Protein AF-A0A2G6WGB7-F1 (afdb_monomer)

pLDDT: mean 73.4, std 14.36, range [44.97, 89.81]

Secondary structure (DSSP, 8-state):
--HHHHHHTT----S-HHHHHHHHHHHHHHHHHHHHHHHHHHHHHHHS--SS----SS-HHHHHHHHHHHHHHHHHHHHHTT-S-TT-HHHHHHHHHHHHHHHHHHHHHHHHHHTTS---

Radius of gyration: 17.36 Å; Cα contacts (8 Å, |Δi|>4): 99; chains: 1; bounding box: 59×28×44 Å

Structure (mmCIF, N/CA/C/O backbone):
data_AF-A0A2G6WGB7-F1
#
_entry.id   AF-A0A2G6WGB7-F1
#
loop_
_atom_site.group_PDB
_atom_site.id
_atom_site.type_symbol
_atom_site.label_atom_id
_atom_site.label_alt_id
_atom_site.label_comp_id
_atom_site.label_asym_id
_atom_site.label_entity_id
_atom_site.label_seq_id
_atom_site.pdbx_PDB_ins_code
_atom_site.Cartn_x
_atom_site.Cartn_y
_atom_site.Cartn_z
_atom_site.occupancy
_atom_site.B_iso_or_equiv
_atom_site.auth_seq_id
_atom_site.auth_comp_id
_atom_site.auth_asym_id
_atom_site.auth_atom_id
_atom_site.pdbx_PDB_model_num
ATOM 1 N N . MET A 1 1 ? 20.716 -2.845 -1.650 1.00 46.97 1 MET A N 1
ATOM 2 C CA . MET A 1 1 ? 19.297 -3.196 -1.405 1.00 46.97 1 MET A CA 1
ATOM 3 C C . MET A 1 1 ? 18.491 -3.460 -2.690 1.00 46.97 1 MET A C 1
ATOM 5 O O . MET A 1 1 ? 17.380 -3.949 -2.598 1.00 46.97 1 MET A O 1
ATOM 9 N N . TYR A 1 2 ? 19.032 -3.197 -3.888 1.00 45.22 2 TYR A N 1
ATOM 10 C CA . TYR A 1 2 ? 18.368 -3.487 -5.177 1.00 45.22 2 TYR A CA 1
ATOM 11 C C . TYR A 1 2 ? 18.555 -4.950 -5.614 1.00 45.22 2 TYR A C 1
ATOM 13 O O . TYR A 1 2 ? 17.644 -5.555 -6.161 1.00 45.22 2 TYR A O 1
ATOM 21 N N . LYS A 1 3 ? 19.723 -5.529 -5.298 1.00 49.22 3 LYS A N 1
ATOM 22 C CA . LYS A 1 3 ? 20.136 -6.888 -5.690 1.00 49.22 3 LYS A CA 1
ATOM 23 C C . LYS A 1 3 ? 19.177 -7.988 -5.200 1.00 49.22 3 LYS A C 1
ATOM 25 O O . LYS A 1 3 ? 18.842 -8.879 -5.958 1.00 49.22 3 LYS A O 1
ATOM 30 N N . PHE A 1 4 ? 18.644 -7.837 -3.985 1.00 56.69 4 PHE A N 1
ATOM 31 C CA . PHE A 1 4 ? 17.699 -8.784 -3.380 1.00 56.69 4 PHE A CA 1
ATOM 32 C C . PHE A 1 4 ? 16.356 -8.875 -4.128 1.00 56.69 4 PHE A C 1
ATOM 34 O O . PHE A 1 4 ? 15.764 -9.943 -4.208 1.00 56.69 4 PHE A O 1
ATOM 41 N N . PHE A 1 5 ? 15.886 -7.766 -4.709 1.00 50.38 5 PHE A N 1
ATOM 42 C CA . PHE A 1 5 ? 14.655 -7.760 -5.507 1.00 50.38 5 PHE A CA 1
ATOM 43 C C . PHE A 1 5 ? 14.871 -8.339 -6.911 1.00 50.38 5 PHE A C 1
ATOM 45 O O . PHE A 1 5 ? 13.974 -8.997 -7.426 1.00 50.38 5 PHE A O 1
ATOM 52 N N . TYR A 1 6 ? 16.052 -8.132 -7.508 1.00 54.25 6 TYR A N 1
ATOM 53 C CA . TYR A 1 6 ? 16.410 -8.762 -8.785 1.00 54.25 6 TYR A CA 1
ATOM 54 C C . TYR A 1 6 ? 16.532 -10.288 -8.657 1.00 54.25 6 TYR A C 1
ATOM 56 O O . TYR A 1 6 ? 16.049 -10.998 -9.536 1.00 54.25 6 TYR A O 1
ATOM 64 N N . ASP A 1 7 ? 17.094 -10.782 -7.547 1.00 52.06 7 ASP A N 1
ATOM 65 C CA . ASP A 1 7 ? 17.248 -12.223 -7.294 1.00 52.06 7 ASP A CA 1
ATOM 66 C C . ASP A 1 7 ? 15.908 -12.937 -7.041 1.00 52.06 7 ASP A C 1
ATOM 68 O O . ASP A 1 7 ? 15.717 -14.057 -7.504 1.00 52.06 7 ASP A O 1
ATOM 72 N N . ILE A 1 8 ? 14.947 -12.301 -6.355 1.00 56.16 8 ILE A N 1
ATOM 73 C CA . ILE A 1 8 ? 13.614 -12.893 -6.113 1.00 56.16 8 ILE A CA 1
ATOM 74 C C . ILE A 1 8 ? 12.781 -12.992 -7.399 1.00 56.16 8 ILE A C 1
ATOM 76 O O . ILE A 1 8 ? 11.960 -13.897 -7.532 1.00 56.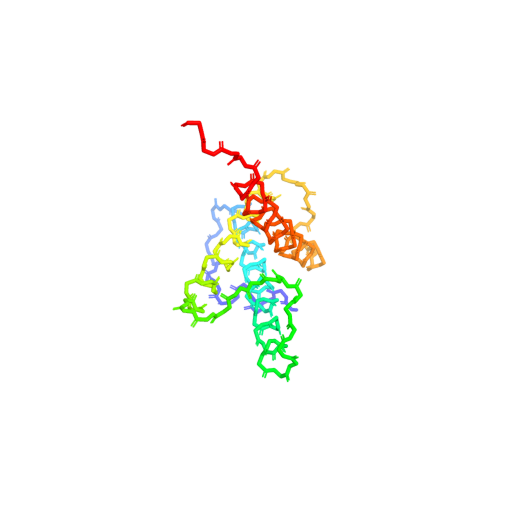16 8 ILE A O 1
ATOM 80 N N . LEU A 1 9 ? 12.969 -12.065 -8.341 1.00 51.47 9 LEU A N 1
ATOM 81 C CA . LEU A 1 9 ? 12.136 -11.955 -9.542 1.00 51.47 9 LEU A CA 1
ATOM 82 C C . LEU A 1 9 ? 12.674 -12.718 -10.758 1.00 51.47 9 LEU A C 1
ATOM 84 O O . LEU A 1 9 ? 12.035 -12.666 -11.805 1.00 51.47 9 LEU A O 1
ATOM 88 N N . GLY A 1 10 ? 13.817 -13.411 -10.656 1.00 46.38 10 GLY A N 1
ATOM 89 C CA . GLY A 1 10 ? 14.330 -14.255 -11.744 1.00 46.38 10 GLY A CA 1
ATOM 90 C C . GLY A 1 10 ? 14.447 -13.527 -13.091 1.00 46.38 10 GLY A C 1
ATOM 91 O O . GLY A 1 10 ? 14.242 -14.125 -14.142 1.00 46.38 10 GLY A O 1
ATOM 92 N N . CYS A 1 11 ? 14.721 -12.218 -13.078 1.00 50.66 11 CYS A N 1
ATOM 93 C CA . CYS A 1 11 ? 14.857 -11.413 -14.291 1.00 50.66 11 CYS A CA 1
ATOM 94 C C . CYS A 1 11 ? 16.260 -11.608 -14.882 1.00 50.66 11 CYS A C 1
ATOM 96 O O . CYS A 1 11 ? 17.113 -10.729 -14.770 1.00 50.66 11 CYS A O 1
ATOM 98 N N . THR A 1 12 ? 16.518 -12.788 -15.451 1.00 48.94 12 THR A N 1
ATOM 99 C CA . THR A 1 12 ? 17.780 -13.111 -16.143 1.00 48.94 12 THR A CA 1
ATOM 100 C C . THR A 1 12 ? 17.661 -13.013 -17.669 1.00 48.94 12 THR A C 1
ATOM 102 O O . THR A 1 12 ? 18.690 -12.985 -18.330 1.00 48.94 12 THR A O 1
ATOM 105 N N . ASP A 1 13 ? 16.454 -12.843 -18.228 1.00 44.97 13 ASP A N 1
ATOM 106 C CA . ASP A 1 13 ? 16.263 -12.608 -19.666 1.00 44.97 13 ASP A CA 1
ATOM 107 C C . ASP A 1 13 ? 15.640 -11.238 -19.955 1.00 44.97 13 ASP A C 1
ATOM 109 O O . ASP A 1 13 ? 14.446 -10.974 -19.801 1.00 44.97 13 ASP A O 1
ATOM 113 N N . CYS A 1 14 ? 16.529 -10.340 -20.363 1.00 52.59 14 CYS A N 1
ATOM 114 C CA . CYS A 1 14 ? 16.280 -8.965 -20.743 1.00 52.59 14 CYS A CA 1
ATOM 115 C C . CYS A 1 14 ? 15.738 -8.902 -22.179 1.00 52.59 14 CYS A C 1
ATOM 117 O O . CYS A 1 14 ? 16.521 -8.768 -23.112 1.00 52.59 14 CYS A O 1
ATOM 119 N N . ASN A 1 15 ? 14.418 -8.939 -22.363 1.00 47.25 15 ASN A N 1
ATOM 120 C CA . ASN A 1 15 ? 13.797 -8.473 -23.615 1.00 47.25 15 ASN A CA 1
ATOM 121 C C . ASN A 1 15 ? 12.882 -7.252 -23.431 1.00 47.25 15 ASN A C 1
ATOM 123 O O . ASN A 1 15 ? 12.382 -6.728 -24.416 1.00 47.25 15 ASN A O 1
ATOM 127 N N . ASP A 1 16 ? 12.720 -6.746 -22.200 1.00 53.50 16 ASP A N 1
ATOM 128 C CA . ASP A 1 16 ? 11.960 -5.517 -21.941 1.00 53.50 16 ASP A CA 1
ATOM 129 C C . ASP A 1 16 ? 12.405 -4.842 -20.626 1.00 53.50 16 ASP A C 1
ATOM 131 O O . ASP A 1 16 ? 11.753 -4.909 -19.581 1.00 53.50 16 ASP A O 1
ATOM 135 N N . PHE A 1 17 ? 13.578 -4.201 -20.649 1.00 56.81 17 PHE A N 1
ATOM 136 C CA . PHE A 1 17 ? 14.150 -3.519 -19.476 1.00 56.81 17 PHE A CA 1
ATOM 137 C C . PHE A 1 17 ? 13.191 -2.472 -18.876 1.00 56.81 17 PHE A C 1
ATOM 139 O O . PHE A 1 17 ? 13.120 -2.327 -17.656 1.00 56.81 17 PHE A O 1
ATOM 146 N N . ASN A 1 18 ? 12.397 -1.799 -19.716 1.00 58.97 18 ASN A N 1
ATOM 147 C CA . ASN A 1 18 ? 11.409 -0.815 -19.272 1.00 58.97 18 ASN A CA 1
ATOM 148 C C . ASN A 1 18 ? 10.255 -1.474 -18.500 1.00 58.97 18 ASN A C 1
ATOM 150 O O . ASN A 1 18 ? 9.940 -1.050 -17.388 1.00 58.97 18 ASN A O 1
ATOM 154 N N . SER A 1 19 ? 9.689 -2.569 -19.014 1.00 63.41 19 SER A N 1
ATOM 155 C CA . SER A 1 19 ? 8.569 -3.280 -18.380 1.00 63.41 19 SER A CA 1
ATOM 156 C C . SER A 1 19 ? 8.925 -3.817 -16.987 1.00 63.41 19 SER A C 1
ATOM 158 O O . SER A 1 19 ? 8.128 -3.701 -16.052 1.00 63.41 19 SER A O 1
ATOM 160 N N . CYS A 1 20 ? 10.151 -4.317 -16.794 1.00 71.75 20 CYS A N 1
ATOM 161 C CA . CYS A 1 20 ? 10.616 -4.801 -15.490 1.00 71.75 20 CYS A CA 1
ATOM 162 C C . CYS A 1 20 ? 10.687 -3.689 -14.431 1.00 71.75 20 CYS A C 1
ATOM 164 O O . CYS A 1 20 ? 10.324 -3.915 -13.275 1.00 71.75 20 CYS A O 1
ATOM 166 N N . VAL A 1 21 ? 11.106 -2.475 -14.800 1.00 79.00 21 VAL A N 1
ATOM 167 C CA . VAL A 1 21 ? 11.218 -1.349 -13.855 1.00 79.00 21 VAL A CA 1
ATOM 168 C C . VAL A 1 21 ? 9.843 -0.921 -13.332 1.00 79.00 21 VAL A C 1
ATOM 170 O O . VAL A 1 21 ? 9.691 -0.688 -12.128 1.00 79.00 21 VAL A O 1
ATOM 173 N N . HIS A 1 22 ? 8.832 -0.882 -14.203 1.00 80.81 22 HIS A N 1
ATOM 174 C CA . HIS A 1 22 ? 7.449 -0.562 -13.837 1.00 80.81 22 HIS A CA 1
ATOM 175 C C . HIS A 1 22 ? 6.848 -1.606 -12.888 1.00 80.81 22 HIS A C 1
ATOM 177 O O . HIS A 1 22 ? 6.251 -1.256 -11.866 1.00 80.81 22 HIS A O 1
ATOM 183 N N . ILE A 1 23 ? 7.071 -2.892 -13.171 1.00 81.25 23 ILE A N 1
ATOM 184 C CA . ILE A 1 23 ? 6.595 -4.001 -12.333 1.00 81.25 23 ILE A CA 1
ATOM 185 C C . ILE A 1 23 ? 7.271 -3.973 -10.956 1.00 81.25 23 ILE A C 1
ATOM 187 O O . ILE A 1 23 ? 6.590 -4.061 -9.934 1.00 81.25 23 ILE A O 1
ATOM 191 N N . ILE A 1 24 ? 8.593 -3.777 -10.899 1.00 83.44 24 ILE A N 1
ATOM 192 C CA . ILE A 1 24 ? 9.335 -3.669 -9.631 1.00 83.44 24 ILE A CA 1
ATOM 193 C C . ILE A 1 24 ? 8.814 -2.492 -8.797 1.00 83.44 24 ILE A C 1
ATOM 195 O O . ILE A 1 24 ? 8.683 -2.604 -7.576 1.00 83.44 24 ILE A O 1
ATOM 199 N N . PHE A 1 25 ? 8.508 -1.359 -9.431 1.00 84.62 25 PHE A N 1
ATOM 200 C CA . PHE A 1 25 ? 7.925 -0.213 -8.740 1.00 84.62 25 PHE A CA 1
ATOM 201 C C . PHE A 1 25 ? 6.519 -0.516 -8.203 1.00 84.62 25 PHE A C 1
ATOM 203 O O . PHE A 1 25 ? 6.248 -0.246 -7.033 1.00 84.62 25 PHE A O 1
ATOM 210 N N . ALA A 1 26 ? 5.658 -1.149 -9.002 1.00 85.69 26 ALA A N 1
ATOM 211 C CA . ALA A 1 26 ? 4.322 -1.563 -8.577 1.00 85.69 26 ALA A CA 1
ATOM 212 C C . ALA A 1 26 ? 4.367 -2.529 -7.380 1.00 85.69 26 ALA A C 1
ATOM 214 O O . ALA A 1 26 ? 3.613 -2.360 -6.421 1.00 85.69 26 ALA A O 1
ATOM 215 N N . PHE A 1 27 ? 5.309 -3.478 -7.368 1.00 86.00 27 PHE A N 1
ATOM 216 C CA . PHE A 1 27 ? 5.532 -4.370 -6.225 1.00 86.00 27 PHE A CA 1
ATOM 217 C C . PHE A 1 27 ? 5.987 -3.628 -4.965 1.00 86.00 27 PHE A C 1
ATOM 219 O O . PHE A 1 27 ? 5.525 -3.944 -3.867 1.00 86.00 27 PHE A O 1
ATOM 226 N N . LYS A 1 28 ? 6.849 -2.612 -5.094 1.00 86.12 28 LYS A N 1
ATOM 227 C CA . LYS A 1 28 ? 7.212 -1.754 -3.954 1.00 86.12 28 LYS A CA 1
ATOM 228 C C . LYS A 1 28 ? 5.981 -1.035 -3.403 1.00 86.12 28 LYS A C 1
ATOM 230 O O . LYS A 1 28 ? 5.766 -1.061 -2.194 1.00 86.12 28 LYS A O 1
ATOM 235 N N . CYS A 1 29 ? 5.156 -0.441 -4.267 1.00 87.25 29 CYS A N 1
ATOM 236 C CA . CYS A 1 29 ? 3.908 0.217 -3.867 1.00 87.25 29 CYS A CA 1
ATOM 237 C C . CYS A 1 29 ? 2.940 -0.754 -3.181 1.00 87.25 29 CYS A C 1
ATOM 239 O O . CYS A 1 29 ? 2.362 -0.410 -2.155 1.00 87.25 29 CYS A O 1
ATOM 241 N N . MET A 1 30 ? 2.811 -1.978 -3.695 1.00 88.75 30 MET A N 1
ATOM 242 C CA . MET A 1 30 ? 2.005 -3.040 -3.092 1.00 88.75 30 MET A CA 1
ATOM 243 C C . MET A 1 30 ? 2.483 -3.381 -1.677 1.00 88.75 30 MET A C 1
ATOM 245 O O . MET A 1 30 ? 1.676 -3.437 -0.753 1.00 88.75 30 MET A O 1
ATOM 249 N N . PHE A 1 31 ? 3.793 -3.559 -1.486 1.00 88.56 31 PHE A N 1
ATOM 250 C CA . PHE A 1 31 ? 4.373 -3.888 -0.184 1.00 88.56 31 PHE A CA 1
ATOM 251 C C . PHE A 1 31 ? 4.185 -2.762 0.841 1.00 88.56 31 PHE A C 1
ATOM 253 O O . PHE A 1 31 ? 3.754 -3.015 1.966 1.00 88.56 31 PHE A O 1
ATOM 260 N N . PHE A 1 32 ? 4.448 -1.510 0.452 1.00 88.94 32 PHE A N 1
ATOM 261 C CA . PHE A 1 32 ? 4.203 -0.359 1.326 1.00 88.94 32 PHE A CA 1
ATOM 262 C C . PHE A 1 32 ? 2.715 -0.155 1.607 1.00 88.94 32 PHE A C 1
ATOM 264 O O . PHE A 1 32 ? 2.345 0.133 2.741 1.00 88.94 32 PHE A O 1
ATOM 271 N N . GLY A 1 33 ? 1.860 -0.370 0.607 1.00 87.12 33 GLY A N 1
ATOM 272 C CA . GLY A 1 33 ? 0.416 -0.318 0.775 1.00 87.12 33 GLY A CA 1
ATOM 273 C C . GLY A 1 33 ? -0.069 -1.353 1.791 1.00 87.12 33 GLY A C 1
ATOM 274 O O . GLY A 1 33 ? -0.776 -1.009 2.738 1.00 87.12 33 GLY A O 1
ATOM 275 N N . PHE A 1 34 ? 0.377 -2.601 1.660 1.00 88.12 34 PHE A N 1
ATOM 276 C CA . PHE A 1 34 ? 0.078 -3.655 2.626 1.00 88.12 34 PHE A CA 1
ATOM 277 C C . PHE A 1 34 ? 0.533 -3.281 4.044 1.00 88.12 34 PHE A C 1
ATOM 279 O O . PHE A 1 34 ? -0.246 -3.401 4.987 1.00 88.12 34 PHE A O 1
ATOM 286 N N . LEU A 1 35 ? 1.763 -2.776 4.197 1.00 88.12 35 LEU A N 1
ATOM 287 C CA . LEU A 1 35 ? 2.300 -2.326 5.485 1.00 88.12 35 LEU A CA 1
ATOM 288 C C . LEU A 1 35 ? 1.463 -1.213 6.120 1.00 88.12 35 LEU A C 1
ATOM 290 O O . LEU A 1 35 ? 1.224 -1.255 7.324 1.00 88.12 35 LEU A O 1
ATOM 294 N N . CYS A 1 36 ? 0.999 -0.238 5.339 1.00 86.62 36 CYS A N 1
ATOM 295 C CA . CYS A 1 36 ? 0.163 0.841 5.859 1.00 86.62 36 CYS A CA 1
ATOM 296 C C . CYS A 1 36 ? -1.205 0.338 6.345 1.00 86.62 36 CYS A C 1
ATOM 298 O O . CYS A 1 36 ? -1.629 0.722 7.433 1.00 86.62 36 CYS A O 1
ATOM 300 N N . VAL A 1 37 ? -1.859 -0.570 5.608 1.00 85.62 37 VAL A N 1
ATOM 301 C CA . VAL A 1 37 ? -3.124 -1.191 6.056 1.00 85.62 37 VAL A CA 1
ATOM 302 C C . VAL A 1 37 ? -2.893 -2.060 7.289 1.00 85.62 37 VAL A C 1
ATOM 304 O O . VAL A 1 37 ? -3.691 -2.042 8.223 1.00 85.62 37 VAL A O 1
ATOM 307 N N . LEU A 1 38 ? -1.778 -2.794 7.324 1.00 87.12 38 LEU A N 1
ATOM 308 C CA . LEU A 1 38 ? -1.396 -3.602 8.477 1.00 87.12 38 LEU A CA 1
ATOM 309 C C . LEU A 1 38 ? -1.198 -2.738 9.723 1.00 87.12 38 LEU A C 1
ATOM 311 O O . LEU A 1 38 ? -1.677 -3.096 10.798 1.00 87.12 38 LEU A O 1
ATOM 315 N N . LEU A 1 39 ? -0.530 -1.595 9.572 1.00 86.56 39 LEU A N 1
ATOM 316 C CA . LEU A 1 39 ? -0.305 -0.649 10.654 1.00 86.56 39 LEU A CA 1
ATOM 317 C C . LEU A 1 39 ? -1.623 -0.041 11.152 1.00 86.56 39 LEU A C 1
ATOM 319 O O . LEU A 1 39 ? -1.852 -0.026 12.359 1.00 86.56 39 LEU A O 1
ATOM 323 N N . ASP A 1 40 ? -2.510 0.398 10.254 1.00 84.06 40 ASP A N 1
ATOM 324 C CA 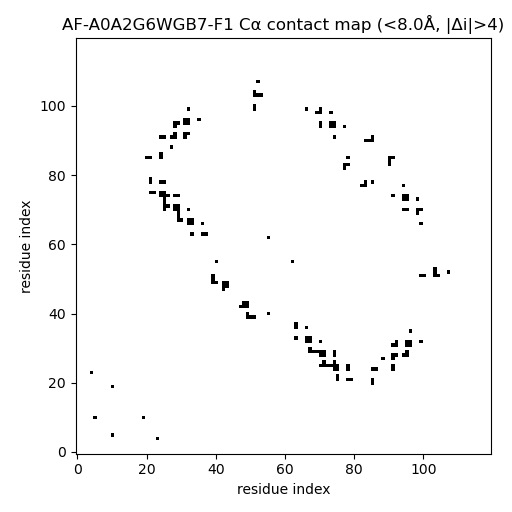. ASP A 1 40 ? -3.831 0.931 10.626 1.00 84.06 40 ASP A CA 1
ATOM 325 C C . ASP A 1 40 ? -4.684 -0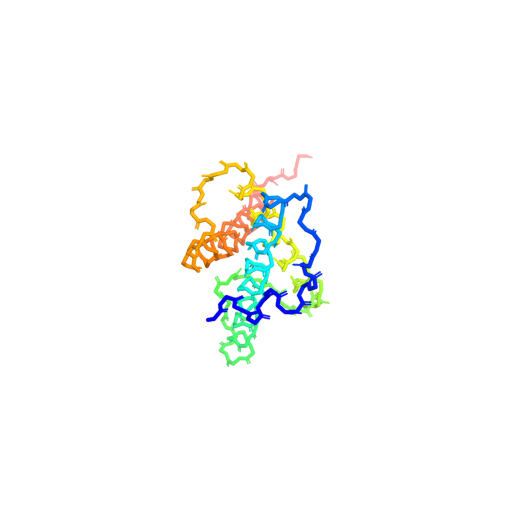.132 11.342 1.00 84.06 40 ASP A C 1
ATOM 327 O O . ASP A 1 40 ? -5.299 0.154 12.367 1.00 84.06 40 ASP A O 1
ATOM 331 N N . PHE A 1 41 ? -4.627 -1.393 10.903 1.00 82.62 41 PHE A N 1
ATOM 332 C CA . PHE A 1 41 ? -5.291 -2.504 11.587 1.00 82.62 41 PHE A CA 1
ATOM 333 C C . PHE A 1 41 ? -4.724 -2.776 12.992 1.00 82.62 41 PHE A C 1
ATOM 335 O O . PHE A 1 41 ? -5.482 -3.036 13.931 1.00 82.62 41 PHE A O 1
ATOM 342 N N . MET A 1 42 ? -3.399 -2.712 13.169 1.00 84.19 42 MET A N 1
ATOM 343 C CA . MET A 1 42 ? -2.777 -2.834 14.494 1.00 84.19 42 MET A CA 1
ATOM 344 C C . MET A 1 42 ? -3.197 -1.686 15.418 1.00 84.19 42 MET A C 1
ATOM 346 O O . MET 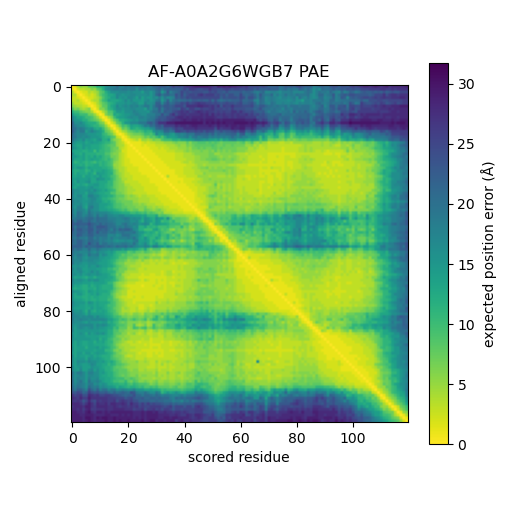A 1 42 ? -3.509 -1.924 16.586 1.00 84.19 42 MET A O 1
ATOM 350 N N . ILE A 1 43 ? -3.263 -0.459 14.896 1.00 82.88 43 ILE A N 1
ATOM 351 C CA . ILE A 1 43 ? -3.737 0.713 15.643 1.00 82.88 43 ILE A CA 1
ATOM 352 C C . ILE A 1 43 ? -5.205 0.530 16.039 1.00 82.88 43 ILE A C 1
ATOM 354 O O . ILE A 1 43 ? -5.533 0.715 17.211 1.00 82.88 43 ILE A O 1
ATOM 358 N N . TYR A 1 44 ? -6.064 0.064 15.129 1.00 81.06 44 TYR A N 1
ATOM 359 C CA . TYR A 1 44 ? -7.460 -0.247 15.442 1.00 81.06 44 TYR A CA 1
ATOM 360 C C . TYR A 1 44 ? -7.587 -1.275 16.572 1.00 81.06 44 TYR A C 1
ATOM 362 O O . TYR A 1 44 ? -8.384 -1.102 17.494 1.00 81.06 44 TYR A O 1
ATOM 370 N N . LYS A 1 45 ? -6.767 -2.332 16.549 1.00 77.94 45 LYS A N 1
ATOM 371 C CA . LYS A 1 45 ? -6.750 -3.368 17.593 1.00 77.94 45 LYS A CA 1
ATOM 372 C C . LYS A 1 45 ? -6.346 -2.829 18.968 1.00 77.94 45 LYS A C 1
ATOM 374 O O . LYS A 1 45 ? -6.890 -3.299 19.964 1.00 77.94 45 LYS A O 1
ATOM 379 N N . ILE A 1 46 ? -5.406 -1.885 19.028 1.00 81.56 46 ILE A N 1
ATOM 380 C CA . ILE A 1 46 ? -4.841 -1.368 20.287 1.00 81.56 46 ILE A CA 1
ATOM 381 C C . ILE A 1 46 ? -5.655 -0.187 20.826 1.00 81.56 46 ILE A C 1
ATOM 383 O O . ILE A 1 46 ? -6.029 -0.171 21.994 1.00 81.56 46 ILE A O 1
ATOM 387 N N . ALA A 1 47 ? -5.923 0.805 19.982 1.00 75.94 47 ALA A N 1
ATOM 388 C CA . ALA A 1 47 ? -6.488 2.088 20.381 1.00 75.94 47 ALA A CA 1
ATOM 389 C C . ALA A 1 47 ? -7.983 2.227 20.054 1.00 75.94 47 ALA A C 1
ATOM 391 O O . ALA A 1 47 ? -8.600 3.204 20.470 1.00 75.94 47 ALA A O 1
ATOM 392 N N . LYS A 1 48 ? -8.572 1.285 19.296 1.00 66.88 48 LYS A N 1
ATOM 393 C CA . LYS A 1 48 ? -9.920 1.404 18.702 1.00 66.88 48 LYS A CA 1
ATOM 394 C C . LYS A 1 48 ? -10.132 2.692 17.892 1.00 66.88 48 LYS A C 1
ATOM 396 O O . LYS A 1 48 ? -11.267 3.070 17.614 1.00 66.88 48 LYS A O 1
ATOM 401 N N . THR A 1 49 ? -9.049 3.354 17.493 1.00 64.38 49 THR A N 1
ATOM 402 C CA . THR A 1 49 ? -9.054 4.522 16.615 1.00 64.38 49 THR A CA 1
ATOM 403 C C . THR A 1 49 ? -8.615 4.098 15.218 1.00 64.38 49 THR A C 1
ATOM 405 O O . THR A 1 49 ? -7.769 3.221 15.068 1.00 64.38 49 THR A O 1
ATOM 408 N N . ASN A 1 50 ? -9.209 4.712 14.193 1.00 64.19 50 ASN A N 1
ATOM 409 C CA . ASN A 1 50 ? -8.968 4.377 12.789 1.00 64.19 50 ASN A CA 1
ATOM 410 C C . ASN A 1 50 ? -8.464 5.616 12.064 1.00 64.19 50 ASN A C 1
ATOM 412 O O . ASN A 1 50 ? -9.209 6.590 11.951 1.00 64.19 50 ASN A O 1
ATOM 416 N N . TYR A 1 51 ? -7.236 5.583 11.547 1.00 65.06 51 TYR A N 1
ATOM 417 C CA . TYR A 1 51 ? -6.685 6.708 10.793 1.00 65.06 51 TYR A CA 1
ATOM 418 C C . TYR A 1 51 ? -7.258 6.733 9.376 1.00 65.06 51 TYR A C 1
ATOM 420 O O . TYR A 1 51 ? -7.619 7.788 8.857 1.00 65.06 51 TYR A O 1
ATOM 428 N N . LEU A 1 52 ? -7.438 5.550 8.785 1.00 59.56 52 LEU A N 1
ATOM 429 C CA . LEU A 1 52 ? -8.154 5.384 7.524 1.00 59.56 52 LEU A CA 1
ATOM 430 C C . LEU A 1 52 ? -9.681 5.309 7.687 1.00 59.56 52 LEU A C 1
ATOM 432 O O . LEU A 1 52 ? -10.378 5.122 6.692 1.00 59.56 52 LEU A O 1
ATOM 436 N N . SER A 1 53 ? -10.229 5.459 8.901 1.00 65.12 53 SER A N 1
ATOM 437 C CA . SER A 1 53 ? -11.683 5.425 9.154 1.00 65.12 53 SER A CA 1
ATOM 438 C C . SER A 1 53 ? -12.387 4.203 8.511 1.00 65.12 53 SER A C 1
ATOM 440 O O . SER A 1 53 ? -13.559 4.233 8.150 1.00 65.12 53 SER A O 1
ATOM 442 N N . ILE A 1 54 ? -11.664 3.088 8.370 1.00 65.62 54 ILE A N 1
ATOM 443 C CA . ILE A 1 54 ? -12.200 1.831 7.847 1.00 65.62 54 ILE A CA 1
ATOM 444 C C . ILE A 1 54 ? -12.875 1.073 8.995 1.00 65.62 54 ILE A C 1
ATOM 446 O O . ILE A 1 54 ? -12.294 0.894 10.064 1.00 65.62 54 ILE A O 1
ATOM 450 N N . LYS A 1 55 ? -14.102 0.589 8.779 1.00 67.12 55 LYS A N 1
ATOM 451 C CA . LYS A 1 55 ? -14.771 -0.329 9.712 1.00 67.12 55 LYS A CA 1
ATOM 452 C C . LYS A 1 55 ? -14.295 -1.760 9.446 1.00 67.12 55 LYS A C 1
ATOM 454 O O . LYS A 1 55 ? -14.722 -2.393 8.485 1.00 67.12 55 LYS A O 1
ATOM 459 N N . TYR A 1 56 ? -13.419 -2.286 10.301 1.00 66.62 56 TYR A N 1
ATOM 460 C CA . TYR A 1 56 ? -12.854 -3.638 10.167 1.00 66.62 56 TYR A CA 1
ATOM 461 C C . TYR A 1 56 ? -13.760 -4.765 10.720 1.00 66.62 56 TYR A C 1
ATOM 463 O O . TYR A 1 56 ? -13.259 -5.851 11.000 1.00 66.62 56 TYR A O 1
ATOM 471 N N . GLU A 1 57 ? -15.068 -4.534 10.886 1.00 65.69 57 GLU A N 1
ATOM 472 C CA . GLU A 1 57 ? -15.968 -5.411 11.660 1.00 65.69 57 GLU A CA 1
ATOM 473 C C . GLU A 1 57 ? -16.329 -6.744 10.983 1.00 65.69 57 GLU A C 1
ATOM 475 O O . GLU A 1 57 ? -16.474 -7.739 11.685 1.00 65.69 57 GLU A O 1
ATOM 480 N N . PHE A 1 58 ? -16.453 -6.799 9.650 1.00 59.94 58 PHE A N 1
ATOM 481 C CA . PHE A 1 58 ? -16.979 -8.000 8.969 1.00 59.94 58 PHE A CA 1
ATOM 482 C C . PHE A 1 58 ? -16.136 -8.542 7.809 1.00 59.94 58 PHE A C 1
ATOM 484 O O . PHE A 1 58 ? -16.291 -9.705 7.449 1.00 59.94 58 PHE A O 1
ATOM 491 N N . ASN A 1 59 ? -15.232 -7.754 7.216 1.00 74.12 59 ASN A N 1
ATOM 492 C CA . ASN A 1 59 ? -14.455 -8.218 6.060 1.00 74.12 59 ASN A CA 1
ATOM 493 C C . ASN A 1 59 ? -13.020 -7.678 6.035 1.00 74.12 59 ASN A C 1
ATOM 495 O O . ASN A 1 59 ? -12.571 -7.076 5.059 1.00 74.12 59 ASN A O 1
ATOM 499 N N . THR A 1 60 ? -12.285 -7.893 7.126 1.00 76.69 60 THR A N 1
ATOM 500 C CA . THR A 1 60 ? -10.887 -7.461 7.253 1.00 76.69 60 THR A CA 1
ATOM 501 C C . THR A 1 60 ? -10.023 -8.015 6.115 1.00 76.69 60 THR A C 1
ATOM 503 O O . THR A 1 60 ? -9.256 -7.270 5.516 1.00 76.69 60 THR A O 1
ATOM 506 N N . PHE A 1 61 ? -10.180 -9.295 5.754 1.00 79.12 61 PHE A N 1
ATOM 507 C CA . PHE A 1 61 ? -9.388 -9.913 4.684 1.00 79.12 61 PHE A CA 1
ATOM 508 C C . PHE A 1 61 ? -9.641 -9.262 3.316 1.00 79.12 61 PHE A C 1
ATOM 510 O O . PHE A 1 61 ? -8.689 -8.923 2.615 1.00 79.12 61 PHE A O 1
ATOM 517 N N . GLY A 1 62 ? -10.907 -9.005 2.964 1.00 81.19 62 GLY A N 1
ATOM 518 C CA . GLY A 1 62 ? -11.250 -8.291 1.734 1.00 81.19 62 GLY A CA 1
ATOM 519 C C . GLY A 1 62 ? -10.649 -6.887 1.696 1.00 81.19 62 GLY A C 1
ATOM 520 O O . GLY A 1 62 ? -10.071 -6.499 0.686 1.00 81.19 62 GLY A O 1
ATOM 521 N N . ILE A 1 63 ? -10.698 -6.161 2.815 1.00 81.31 63 ILE A N 1
ATOM 522 C CA . ILE A 1 63 ? -10.093 -4.829 2.949 1.00 81.31 63 ILE A CA 1
ATOM 523 C C . ILE A 1 63 ? -8.585 -4.892 2.663 1.00 81.31 63 ILE A C 1
ATOM 525 O O . ILE A 1 63 ? -8.093 -4.106 1.856 1.00 81.31 63 ILE A O 1
ATOM 529 N N . PHE A 1 64 ? -7.859 -5.851 3.246 1.00 84.38 64 PHE A N 1
ATOM 530 C CA . PHE A 1 64 ? -6.427 -6.031 2.979 1.00 84.38 64 PHE A CA 1
ATOM 531 C C . PHE A 1 64 ? -6.138 -6.298 1.502 1.00 84.38 64 PHE A C 1
ATOM 533 O O . PHE A 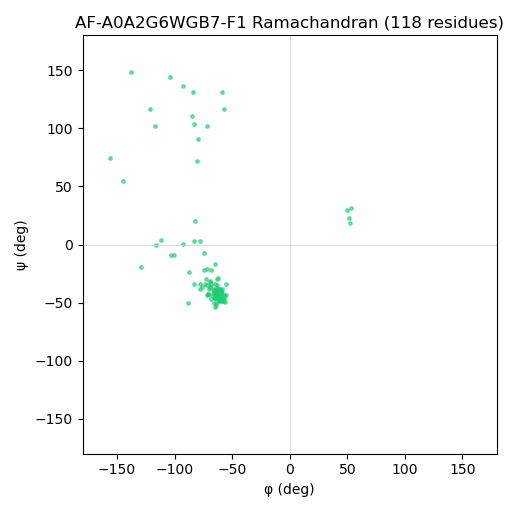1 64 ? -5.256 -5.657 0.925 1.00 84.38 64 PHE A O 1
ATOM 540 N N . VAL A 1 65 ? -6.879 -7.217 0.882 1.00 85.69 65 VAL A N 1
ATOM 541 C CA . VAL A 1 65 ? -6.668 -7.604 -0.518 1.00 85.69 65 VAL A CA 1
ATOM 542 C C . VAL A 1 65 ? -6.978 -6.442 -1.460 1.00 85.69 65 VAL A C 1
ATOM 544 O O . VAL A 1 65 ? -6.130 -6.088 -2.277 1.00 85.69 65 VAL A O 1
ATOM 547 N N . PHE A 1 66 ? -8.138 -5.795 -1.319 1.00 85.81 66 PHE A N 1
ATOM 548 C CA . PHE A 1 66 ? -8.535 -4.672 -2.175 1.00 85.81 66 PHE A CA 1
ATOM 549 C C . PHE A 1 66 ? -7.582 -3.485 -2.056 1.00 85.81 66 PHE A C 1
ATOM 551 O O . PHE A 1 66 ? -7.198 -2.904 -3.071 1.00 85.81 66 PHE A O 1
ATOM 558 N N . TRP A 1 67 ? -7.151 -3.141 -0.842 1.00 85.38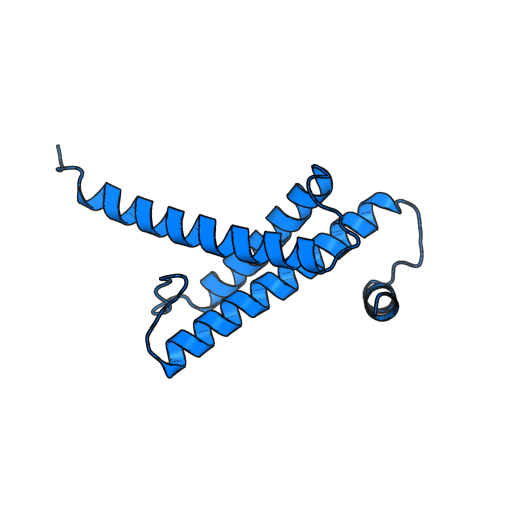 67 TRP A N 1
ATOM 559 C CA . TRP A 1 67 ? -6.233 -2.022 -0.652 1.00 85.38 67 TRP A CA 1
ATOM 560 C C . TRP A 1 67 ? -4.827 -2.298 -1.166 1.00 85.38 67 TRP A C 1
ATOM 562 O O . TRP A 1 67 ? -4.201 -1.414 -1.754 1.00 85.38 67 TRP A O 1
ATOM 572 N N . THR A 1 68 ? -4.344 -3.523 -0.978 1.00 86.56 68 THR A N 1
ATOM 573 C CA . THR A 1 68 ? -3.024 -3.942 -1.456 1.00 86.56 68 THR A CA 1
ATOM 574 C C . THR A 1 68 ? -3.000 -4.023 -2.984 1.00 86.56 68 THR A C 1
ATOM 576 O O . THR A 1 68 ? -2.074 -3.508 -3.613 1.00 86.56 68 THR A O 1
ATOM 579 N N . LEU A 1 69 ? -4.048 -4.582 -3.600 1.00 88.50 69 LEU A N 1
ATOM 580 C CA . LEU A 1 69 ? -4.205 -4.608 -5.058 1.00 88.50 69 LEU A CA 1
ATOM 581 C C . LEU A 1 69 ? -4.393 -3.205 -5.642 1.00 88.50 69 LEU A C 1
ATOM 583 O O . LEU A 1 69 ? -3.804 -2.891 -6.673 1.00 88.50 69 LEU A O 1
ATOM 587 N N . GLY A 1 70 ? -5.146 -2.331 -4.973 1.00 87.44 70 GLY A N 1
ATOM 588 C CA . GLY A 1 70 ? -5.294 -0.935 -5.382 1.00 87.44 70 GLY A CA 1
ATOM 589 C C . GLY A 1 70 ? -3.953 -0.200 -5.416 1.00 87.44 70 GLY A C 1
ATOM 590 O O . GLY A 1 70 ? -3.635 0.454 -6.407 1.00 87.44 70 GLY A O 1
ATOM 591 N N . ALA A 1 71 ? -3.118 -0.376 -4.386 1.00 87.69 71 ALA A N 1
ATOM 592 C CA . ALA A 1 71 ? -1.772 0.200 -4.353 1.00 87.69 71 ALA A CA 1
ATOM 593 C C . ALA A 1 71 ? -0.861 -0.352 -5.467 1.00 87.69 71 ALA A C 1
ATOM 595 O O . ALA A 1 71 ? -0.062 0.400 -6.027 1.00 87.69 71 ALA A O 1
ATOM 596 N N . PHE A 1 72 ? -1.004 -1.633 -5.828 1.00 88.19 72 PHE A N 1
ATOM 597 C CA . PHE A 1 72 ? -0.298 -2.226 -6.967 1.00 88.19 72 PHE A CA 1
ATOM 598 C C . PHE A 1 72 ? -0.726 -1.589 -8.295 1.00 88.19 72 PHE A C 1
ATOM 600 O O . PHE A 1 72 ? 0.124 -1.115 -9.046 1.00 88.19 72 PHE A O 1
ATOM 607 N N . ILE A 1 73 ? -2.034 -1.520 -8.565 1.00 89.25 73 ILE A N 1
ATOM 608 C CA . ILE A 1 73 ? -2.586 -0.972 -9.815 1.00 89.25 73 ILE A CA 1
ATOM 609 C C . ILE A 1 73 ? -2.204 0.501 -9.972 1.00 89.25 73 ILE A C 1
ATOM 611 O O . ILE A 1 73 ? -1.725 0.913 -11.026 1.00 89.25 73 ILE A O 1
ATOM 615 N N . VAL A 1 74 ? -2.358 1.297 -8.914 1.00 89.81 74 VAL A N 1
ATOM 616 C CA . VAL A 1 74 ? -2.024 2.727 -8.938 1.00 89.81 74 VAL A CA 1
ATOM 617 C C . VAL A 1 74 ? -0.519 2.947 -9.041 1.00 89.81 74 VAL A C 1
ATOM 619 O O . VAL A 1 74 ? -0.085 3.839 -9.765 1.00 89.81 74 VAL A O 1
ATOM 622 N N . GLY A 1 75 ? 0.289 2.107 -8.389 1.00 85.44 75 GLY A N 1
ATOM 623 C CA . GLY A 1 75 ? 1.739 2.103 -8.567 1.00 85.44 75 GLY A CA 1
ATOM 624 C C . GLY A 1 75 ? 2.147 1.788 -10.007 1.00 85.44 75 GLY A C 1
ATOM 625 O O . GLY A 1 75 ? 3.002 2.474 -10.563 1.00 85.44 75 GLY A O 1
ATOM 626 N N . PHE A 1 76 ? 1.500 0.804 -10.632 1.00 86.44 76 PHE A N 1
ATOM 627 C CA . PHE A 1 76 ? 1.753 0.424 -12.018 1.00 86.44 76 PHE A CA 1
ATOM 628 C C . PHE A 1 76 ? 1.377 1.552 -12.986 1.00 86.44 76 PHE A C 1
ATOM 630 O O . PHE A 1 76 ? 2.238 2.024 -13.729 1.00 86.44 76 PHE A O 1
ATOM 637 N N . ILE A 1 77 ? 0.144 2.066 -12.904 1.00 88.19 77 ILE A N 1
ATOM 638 C CA . ILE A 1 77 ? -0.348 3.177 -13.737 1.00 88.19 77 ILE A CA 1
ATOM 639 C C . ILE A 1 77 ? 0.497 4.439 -13.528 1.00 88.19 77 ILE A C 1
ATOM 641 O O . ILE A 1 77 ? 0.898 5.079 -14.496 1.00 88.19 77 ILE A O 1
ATOM 645 N N . GLY A 1 78 ? 0.816 4.785 -12.279 1.00 85.12 78 GLY A N 1
ATOM 646 C CA . GLY A 1 78 ? 1.638 5.953 -11.960 1.00 85.12 78 GLY A CA 1
ATOM 647 C C . GLY A 1 78 ? 3.061 5.853 -12.508 1.00 85.12 78 GLY A C 1
ATOM 648 O O . GLY A 1 78 ? 3.655 6.873 -12.852 1.00 85.12 78 GLY A O 1
ATOM 649 N N . SER A 1 79 ? 3.592 4.633 -12.633 1.00 83.00 79 SER A N 1
ATOM 650 C CA . SER A 1 79 ? 4.884 4.401 -13.277 1.00 83.00 79 SER A CA 1
ATOM 651 C C . SER A 1 79 ? 4.808 4.496 -14.802 1.00 83.00 79 SER A C 1
ATOM 653 O O . SER A 1 79 ? 5.738 5.021 -15.401 1.00 83.00 79 SER A O 1
ATOM 655 N N . LEU A 1 80 ? 3.711 4.032 -15.418 1.00 83.12 80 LEU A N 1
ATOM 656 C CA . LEU A 1 80 ? 3.485 4.134 -16.865 1.00 83.12 80 LEU A CA 1
ATOM 657 C C . LEU A 1 80 ? 3.274 5.582 -17.312 1.00 83.12 80 LEU A C 1
ATOM 659 O O . LEU A 1 80 ? 3.691 5.960 -18.398 1.00 83.12 80 LEU A O 1
ATOM 663 N N . ALA A 1 81 ? 2.644 6.396 -16.468 1.00 84.12 81 ALA A N 1
ATOM 664 C CA . ALA A 1 81 ? 2.451 7.820 -16.713 1.00 84.12 81 ALA A CA 1
ATOM 665 C C . ALA A 1 81 ? 3.714 8.666 -16.441 1.00 84.12 81 ALA A C 1
ATOM 667 O O . ALA A 1 81 ? 3.636 9.890 -16.499 1.00 84.12 81 ALA A O 1
ATOM 668 N N . GLU A 1 82 ? 4.842 8.038 -16.078 1.00 79.25 82 GLU A N 1
ATOM 669 C CA . GLU A 1 82 ? 6.120 8.690 -15.744 1.00 79.25 82 GLU A CA 1
ATOM 670 C C . GLU A 1 82 ? 6.007 9.815 -14.691 1.00 79.25 82 GLU A C 1
ATOM 672 O O . GLU A 1 82 ? 6.876 10.677 -14.567 1.00 79.25 82 GLU A O 1
ATOM 677 N N . LEU A 1 83 ? 4.951 9.790 -13.868 1.00 76.38 83 LEU A N 1
ATOM 678 C CA . LEU A 1 83 ? 4.640 10.846 -12.894 1.00 76.38 83 LEU A CA 1
ATOM 679 C C . LEU A 1 83 ? 5.653 10.913 -11.747 1.00 76.38 83 LEU A C 1
ATOM 681 O O . LEU A 1 83 ? 5.766 11.929 -11.059 1.00 76.38 83 LEU A O 1
ATOM 685 N N . PHE A 1 84 ? 6.373 9.818 -11.508 1.00 75.31 84 PHE A N 1
ATOM 686 C CA . PHE A 1 84 ? 7.269 9.675 -10.375 1.00 75.31 84 PHE A CA 1
ATOM 687 C C . PHE A 1 84 ? 8.576 9.001 -10.770 1.00 75.31 84 PHE A C 1
ATOM 689 O O . PHE A 1 84 ? 8.623 8.101 -11.603 1.00 75.31 84 PHE A O 1
ATOM 696 N N . ASN A 1 85 ? 9.652 9.380 -10.081 1.00 75.62 85 ASN A N 1
ATOM 697 C CA . ASN A 1 85 ? 10.945 8.732 -10.247 1.00 75.62 85 ASN A CA 1
ATOM 698 C C . ASN A 1 85 ? 10.907 7.322 -9.624 1.00 75.62 85 ASN A C 1
ATOM 700 O O . ASN A 1 85 ? 10.980 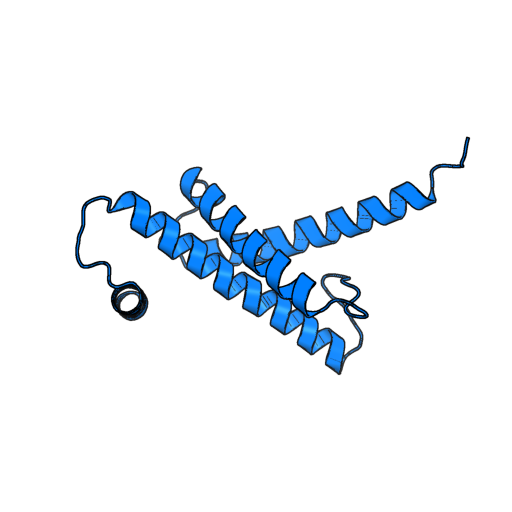7.177 -8.399 1.00 75.62 85 ASN A O 1
ATOM 704 N N . THR A 1 86 ? 10.783 6.292 -10.464 1.00 73.00 86 THR A N 1
ATOM 705 C CA . THR A 1 86 ? 10.634 4.869 -10.089 1.00 73.00 86 THR A CA 1
ATOM 706 C C . THR A 1 86 ? 11.864 4.284 -9.383 1.00 73.00 86 THR A C 1
ATOM 708 O O . THR A 1 86 ? 11.774 3.264 -8.691 1.00 73.00 86 THR A O 1
ATOM 711 N N . GLY A 1 87 ? 13.017 4.954 -9.483 1.00 70.50 87 GLY A N 1
ATOM 712 C CA . GLY A 1 87 ? 14.247 4.569 -8.792 1.00 70.50 87 GLY A CA 1
ATOM 713 C C . GLY A 1 87 ? 14.244 4.876 -7.291 1.00 70.50 87 GLY A C 1
ATOM 714 O O . GLY A 1 87 ? 14.986 4.249 -6.531 1.00 70.50 87 GLY A O 1
ATOM 715 N N . LYS A 1 88 ? 13.405 5.813 -6.830 1.00 77.06 88 LYS A N 1
ATOM 716 C CA . LYS A 1 88 ? 13.372 6.238 -5.424 1.00 77.06 88 LYS A CA 1
ATOM 717 C C . LYS A 1 88 ? 12.334 5.437 -4.636 1.00 77.06 88 LYS A C 1
ATOM 719 O O . LYS A 1 88 ? 11.214 5.232 -5.071 1.00 77.06 88 LYS A O 1
ATOM 724 N N . VAL A 1 89 ? 12.691 5.003 -3.429 1.00 76.88 89 VAL A N 1
ATOM 725 C CA . VAL A 1 89 ? 11.741 4.327 -2.519 1.00 76.88 89 VAL A CA 1
ATOM 726 C C . VAL A 1 89 ? 10.681 5.307 -2.003 1.00 76.88 89 VAL A C 1
ATOM 728 O O . VAL A 1 89 ? 9.526 4.941 -1.812 1.00 76.88 89 VAL A O 1
ATOM 731 N N . LEU A 1 90 ? 11.067 6.574 -1.834 1.00 79.06 90 LEU A N 1
ATOM 732 C CA . LEU A 1 90 ? 10.194 7.624 -1.321 1.00 79.06 90 LEU A CA 1
ATOM 733 C C . LEU A 1 90 ? 8.971 7.867 -2.221 1.00 79.06 90 LEU A C 1
ATOM 735 O O . LEU A 1 90 ? 7.879 8.072 -1.707 1.00 79.06 90 LEU A O 1
ATOM 739 N N . SER A 1 91 ? 9.126 7.804 -3.547 1.00 82.88 91 SER A N 1
ATOM 740 C CA . SER A 1 91 ? 8.000 7.954 -4.478 1.00 82.88 91 SER A CA 1
ATOM 741 C C . SER A 1 91 ? 6.999 6.808 -4.349 1.00 82.88 91 SER A C 1
ATOM 743 O O . SER A 1 91 ? 5.801 7.063 -4.313 1.00 82.88 91 SER A O 1
ATOM 745 N N . ALA A 1 92 ? 7.472 5.567 -4.201 1.00 83.75 92 ALA A N 1
ATOM 746 C CA . ALA A 1 92 ? 6.598 4.415 -3.976 1.00 83.75 92 ALA A CA 1
ATOM 747 C C . ALA A 1 92 ? 5.798 4.553 -2.668 1.00 83.75 92 ALA A C 1
ATOM 749 O O . ALA A 1 92 ? 4.599 4.283 -2.641 1.00 83.75 92 ALA A O 1
ATOM 750 N N . LEU A 1 93 ? 6.447 5.035 -1.602 1.00 84.50 93 LE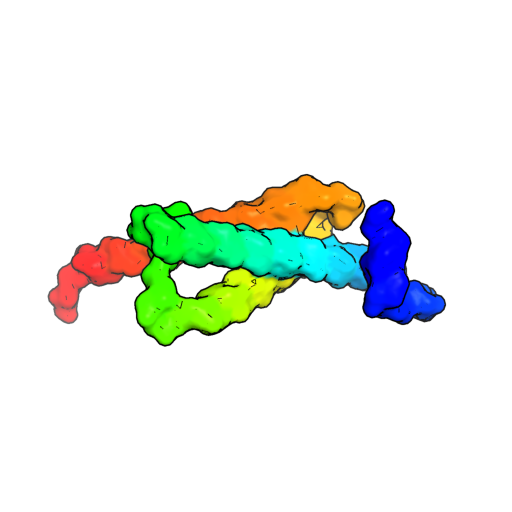U A N 1
ATOM 751 C CA . LEU A 1 93 ? 5.798 5.344 -0.325 1.00 84.50 93 LEU A CA 1
ATOM 752 C C . LEU A 1 93 ? 4.725 6.426 -0.471 1.00 84.50 93 LEU A C 1
ATOM 754 O O . LEU A 1 93 ? 3.605 6.230 -0.008 1.00 84.50 93 LEU A O 1
ATOM 758 N N . PHE A 1 94 ? 5.044 7.542 -1.134 1.00 88.31 94 PHE A N 1
ATOM 759 C CA . PHE A 1 94 ? 4.075 8.612 -1.370 1.00 88.31 94 PHE A CA 1
ATOM 760 C C . PHE A 1 94 ? 2.858 8.102 -2.132 1.00 88.31 94 PHE A C 1
ATOM 762 O O . PHE A 1 94 ? 1.742 8.326 -1.685 1.00 88.31 94 PHE A O 1
ATOM 769 N N . VAL A 1 95 ? 3.051 7.368 -3.228 1.00 87.81 95 VAL A N 1
ATOM 770 C CA . VAL A 1 95 ? 1.937 6.837 -4.026 1.00 87.81 95 VAL A CA 1
ATOM 771 C C . VAL A 1 95 ? 1.078 5.872 -3.207 1.00 87.81 95 VAL A C 1
ATOM 773 O O . VAL A 1 95 ? -0.146 6.011 -3.190 1.00 87.81 95 VAL A O 1
ATOM 776 N N . ALA A 1 96 ? 1.704 4.937 -2.486 1.00 86.25 96 ALA A N 1
ATOM 777 C CA . ALA A 1 96 ? 0.994 3.964 -1.660 1.00 86.25 96 ALA A CA 1
ATOM 778 C C . ALA A 1 96 ? 0.155 4.636 -0.558 1.00 86.25 96 ALA A C 1
ATOM 780 O O . ALA A 1 96 ? -1.019 4.306 -0.388 1.00 86.25 96 ALA A O 1
ATOM 781 N N . VAL A 1 97 ? 0.724 5.617 0.151 1.00 85.69 97 VAL A N 1
ATOM 782 C CA . VAL A 1 97 ? 0.036 6.350 1.226 1.00 85.69 97 VAL A CA 1
ATOM 783 C C . VAL A 1 97 ? -1.024 7.301 0.669 1.00 85.69 97 VAL A C 1
ATOM 785 O O . VAL A 1 97 ? -2.139 7.360 1.186 1.00 85.69 97 VAL A O 1
ATOM 788 N N . SER A 1 98 ? -0.715 8.040 -0.398 1.00 88.56 98 SER A N 1
ATOM 789 C CA . SER A 1 98 ? -1.651 8.975 -1.026 1.00 88.56 98 SER A CA 1
ATOM 790 C C . SER A 1 98 ? -2.896 8.259 -1.528 1.00 88.56 98 SER A C 1
ATOM 792 O O . SER A 1 98 ? -3.998 8.724 -1.249 1.00 88.56 98 SER A O 1
ATOM 794 N N . TRP A 1 99 ? -2.748 7.113 -2.201 1.00 87.25 99 TRP A N 1
ATOM 795 C CA . TRP A 1 99 ? -3.892 6.311 -2.635 1.00 87.25 99 TRP A CA 1
ATOM 796 C C . TRP A 1 99 ? -4.786 5.918 -1.454 1.00 87.25 99 TRP A C 1
ATOM 798 O O . TRP A 1 99 ? -6.003 6.092 -1.504 1.00 87.25 99 TRP A O 1
ATOM 808 N N . GLN A 1 100 ? -4.166 5.470 -0.363 1.00 86.00 100 GLN A N 1
ATOM 809 C 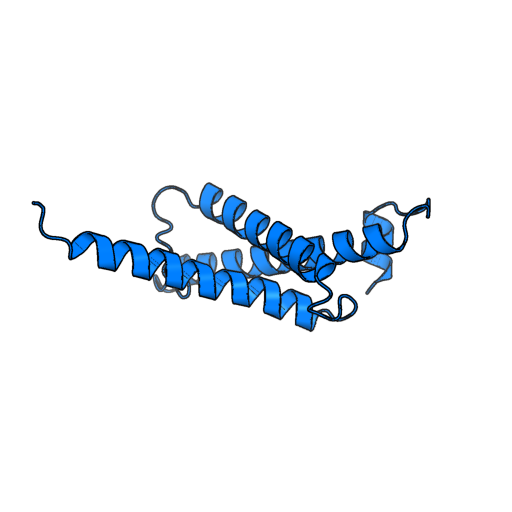CA . GLN A 1 100 ? -4.856 5.072 0.859 1.00 86.00 100 GLN A CA 1
ATOM 810 C C . GLN A 1 100 ? -5.661 6.192 1.502 1.00 86.00 100 GLN A C 1
ATOM 812 O O . GLN A 1 100 ? -6.838 6.017 1.816 1.00 86.00 100 GLN A O 1
ATOM 817 N N . LEU A 1 101 ? -5.065 7.370 1.638 1.00 84.62 101 LEU A N 1
ATOM 818 C CA . LEU A 1 101 ? -5.738 8.517 2.236 1.00 84.62 101 LEU A CA 1
ATOM 819 C C . LEU A 1 101 ? -6.836 9.083 1.331 1.00 84.62 101 LEU A C 1
ATOM 821 O O . LEU A 1 101 ? -7.915 9.415 1.820 1.00 84.62 101 LEU A O 1
ATOM 825 N N . ILE A 1 102 ? -6.577 9.200 0.024 1.00 85.50 102 ILE A N 1
ATOM 826 C CA . ILE A 1 102 ? -7.538 9.756 -0.937 1.00 85.50 102 ILE A CA 1
ATOM 827 C C . ILE A 1 102 ? -8.767 8.860 -1.017 1.00 85.50 102 ILE A C 1
ATOM 829 O O . ILE A 1 102 ? -9.887 9.347 -0.872 1.00 85.50 102 ILE A O 1
ATOM 833 N N . PHE A 1 103 ? -8.571 7.556 -1.208 1.00 83.12 103 PHE A N 1
ATOM 834 C CA . PHE A 1 103 ? -9.692 6.645 -1.387 1.00 83.12 103 PHE A CA 1
ATOM 835 C C . PHE A 1 103 ? -10.458 6.415 -0.077 1.00 83.12 103 PHE A C 1
ATOM 837 O O . PHE A 1 103 ? -11.683 6.381 -0.109 1.00 83.12 103 PHE A O 1
ATOM 844 N N . SER A 1 104 ? -9.791 6.385 1.084 1.00 80.81 104 SER A N 1
ATOM 845 C CA . SER A 1 104 ? -10.466 6.361 2.394 1.00 80.81 104 SER A CA 1
ATOM 846 C C . SER A 1 104 ? -11.367 7.587 2.592 1.00 80.81 104 SER A C 1
ATOM 848 O O . SER A 1 104 ? -12.544 7.456 2.934 1.00 80.81 104 SER A O 1
ATOM 850 N N . LYS A 1 105 ? -10.847 8.791 2.323 1.00 78.75 105 LYS A N 1
ATOM 851 C CA . LYS A 1 105 ? -11.625 10.033 2.441 1.00 78.75 105 LYS A CA 1
ATOM 852 C C . LYS A 1 105 ? -12.771 10.092 1.438 1.00 78.75 105 LYS A C 1
ATOM 854 O O . LYS A 1 105 ? -13.865 10.517 1.796 1.00 78.75 105 LYS A O 1
ATOM 859 N N . TRP A 1 106 ? -12.532 9.667 0.199 1.00 79.69 106 TRP A N 1
ATOM 860 C CA . TRP A 1 106 ? -13.559 9.640 -0.837 1.00 79.69 106 TRP A CA 1
ATOM 861 C C . TRP A 1 106 ? -14.676 8.653 -0.506 1.00 79.69 106 TRP A C 1
ATOM 863 O O . TRP A 1 106 ? -15.845 9.022 -0.590 1.00 79.69 106 TRP A O 1
ATOM 873 N N . ALA A 1 107 ? -14.326 7.440 -0.070 1.00 73.81 107 ALA A N 1
ATOM 874 C CA . ALA A 1 107 ? -15.295 6.442 0.361 1.00 73.81 107 ALA A CA 1
ATOM 875 C C . ALA A 1 107 ? -16.174 7.002 1.485 1.00 73.81 107 ALA A C 1
ATOM 877 O O . ALA A 1 107 ? -17.394 6.994 1.359 1.00 73.81 107 ALA A O 1
ATOM 878 N N . ASN A 1 108 ? -15.571 7.594 2.520 1.00 68.62 108 ASN A N 1
ATOM 879 C CA . ASN A 1 108 ? -16.323 8.193 3.623 1.00 68.62 108 ASN A CA 1
ATOM 880 C C . ASN A 1 108 ? -17.232 9.345 3.179 1.00 68.62 108 ASN A C 1
ATOM 882 O O . ASN A 1 108 ? -18.408 9.357 3.527 1.00 68.62 108 ASN A O 1
ATOM 886 N N . ASN A 1 109 ? -16.734 10.283 2.369 1.00 67.00 109 ASN A N 1
ATOM 887 C CA . ASN A 1 109 ? -17.545 11.405 1.884 1.00 67.00 109 ASN A CA 1
ATOM 888 C C . ASN A 1 109 ? -18.735 10.964 1.024 1.00 67.00 109 ASN A C 1
ATOM 890 O O . ASN A 1 109 ? -19.744 11.666 0.983 1.00 67.00 109 ASN A O 1
ATOM 894 N N . LYS A 1 110 ? -18.631 9.833 0.320 1.00 60.00 110 LYS A N 1
ATOM 895 C CA . LYS A 1 110 ? -19.737 9.309 -0.483 1.00 60.00 110 LYS A CA 1
ATOM 896 C C . LYS A 1 110 ? -20.858 8.759 0.402 1.00 60.00 110 LYS A C 1
ATOM 898 O O . LYS A 1 110 ? -22.008 9.115 0.179 1.00 60.00 110 LYS A O 1
ATOM 903 N N . PHE A 1 111 ? -20.505 8.029 1.463 1.00 52.81 111 PHE A N 1
ATOM 904 C CA . PHE A 1 111 ? -21.475 7.542 2.450 1.00 52.81 111 PHE A CA 1
ATOM 905 C C . PHE A 1 111 ? -22.225 8.688 3.157 1.00 52.81 111 PHE A C 1
ATOM 907 O O . PHE A 1 111 ? -23.439 8.618 3.285 1.00 52.81 111 PHE A O 1
ATOM 914 N N . PHE A 1 112 ? -21.558 9.792 3.521 1.00 51.12 112 PHE A N 1
ATOM 915 C CA . PHE A 1 112 ? -22.235 10.935 4.167 1.00 51.12 112 PHE A CA 1
ATOM 916 C C . PHE A 1 112 ? -23.144 11.761 3.237 1.00 51.12 112 PHE A C 1
ATOM 918 O O . PHE A 1 112 ? -24.015 12.483 3.720 1.00 51.12 112 PHE A O 1
ATOM 925 N N . ASN A 1 113 ? -22.956 11.692 1.915 1.00 54.34 113 ASN A N 1
ATOM 926 C CA . ASN A 1 113 ? -23.817 12.408 0.966 1.00 54.34 113 ASN A CA 1
ATOM 927 C C . ASN A 1 113 ? -25.063 11.601 0.564 1.00 54.34 113 ASN A C 1
ATOM 929 O O . ASN A 1 113 ? -26.068 12.206 0.202 1.00 54.34 113 ASN A O 1
ATOM 933 N N . GLU A 1 114 ? -25.043 10.269 0.665 1.00 52.72 114 GLU A N 1
ATOM 934 C CA . GLU A 1 114 ? -26.241 9.445 0.437 1.00 52.72 114 GLU A CA 1
ATOM 935 C C . GLU A 1 114 ? -27.261 9.558 1.582 1.00 52.72 114 GLU A C 1
ATOM 937 O O . GLU A 1 114 ? -28.460 9.545 1.321 1.00 52.72 114 GLU A O 1
ATOM 942 N N . ASP A 1 115 ? -26.818 9.809 2.819 1.00 53.09 115 ASP A N 1
ATOM 943 C CA . ASP A 1 115 ? -27.714 10.001 3.973 1.00 53.09 115 ASP A CA 1
ATOM 944 C C . ASP A 1 115 ? -28.443 11.367 3.983 1.00 53.09 115 ASP A C 1
ATOM 946 O O . ASP A 1 115 ? -29.312 11.607 4.822 1.00 53.09 115 ASP A O 1
ATOM 950 N N . SER A 1 116 ? -28.098 12.284 3.069 1.00 53.88 116 SER A N 1
ATOM 951 C CA . SER A 1 116 ? -28.689 13.634 2.974 1.00 53.88 116 SER A CA 1
ATOM 952 C C . SER A 1 116 ? -29.553 13.862 1.731 1.00 53.88 116 SER A C 1
ATOM 954 O O . SER A 1 116 ? -30.069 14.965 1.542 1.00 53.88 116 SER A O 1
ATOM 956 N N . GLN A 1 117 ? -29.768 12.838 0.901 1.00 49.50 117 GLN A N 1
ATOM 957 C CA . GLN A 1 117 ? -30.808 12.890 -0.126 1.00 49.50 117 GLN A CA 1
ATOM 958 C C . GLN A 1 117 ? -32.145 12.469 0.513 1.00 49.50 117 GLN A C 1
ATOM 960 O O . GLN A 1 117 ? -32.292 11.296 0.865 1.00 49.50 117 GLN A O 1
ATOM 965 N N . PRO A 1 118 ? -33.132 13.373 0.702 1.00 46.69 118 PRO A N 1
ATOM 966 C CA . PRO A 1 118 ? -34.475 12.943 1.066 1.00 46.69 118 PRO A CA 1
ATOM 967 C C . PRO A 1 118 ? -34.988 12.004 -0.027 1.00 46.69 118 PRO A C 1
ATOM 969 O O . PRO A 1 118 ? -34.873 12.306 -1.215 1.00 46.69 118 PRO A O 1
ATOM 972 N N . GLN A 1 119 ? -35.524 10.858 0.386 1.00 47.72 119 GLN A N 1
ATOM 973 C CA . GLN A 1 119 ? -36.233 9.959 -0.517 1.00 47.72 119 GLN A CA 1
ATOM 974 C C . GLN A 1 119 ? -37.377 10.752 -1.162 1.00 47.72 119 GLN A C 1
ATOM 976 O O . GLN A 1 119 ? -38.239 11.260 -0.442 1.00 47.72 119 GLN A O 1
ATOM 981 N N . ILE A 1 120 ? -37.321 10.921 -2.486 1.00 45.88 120 ILE A N 1
ATOM 982 C CA . ILE A 1 120 ? -38.435 11.447 -3.286 1.00 45.88 120 ILE A CA 1
ATOM 983 C C . ILE A 1 120 ? -39.384 10.293 -3.585 1.00 45.88 120 ILE A C 1
ATOM 985 O O . ILE A 1 120 ? -38.874 9.232 -4.014 1.00 45.88 120 ILE A O 1
#

Foldseek 3Di:
DVVVLCVVVVPPDDPDPLLVLLQSQLVLLLVLLLVVLVVQVVCCVPVVDGPLPDDCPPCVPVVSVVRSVQSSVQSNVCVVVVVDDSPDSVRSNCSSVVSSNVVSVVVVVVVVVVVPDPDD

Sequence (120 aa):
MYKFFYDILGCTDCNDFNSCVHIIFAFKCMFFGFLCVLLDFMIYKIAKTNYLSIKYEFNTFGIFVFWTLGAFIVGFIGSLAELFNTGKVLSALFVAVSWQLIFSKWANNKFFNEDSQPQI

Solvent-accessible surface area (backbone atoms only — not comparable to full-atom values): 6755 Å² total; per-residue (Å²): 128,65,64,66,58,50,65,75,63,68,76,80,77,85,88,50,71,67,62,53,53,34,51,55,33,9,52,48,4,20,54,48,20,40,50,51,54,51,49,44,51,52,40,32,74,74,71,73,47,54,89,59,68,67,83,66,84,86,50,50,68,58,52,52,51,54,49,20,50,48,18,24,54,50,30,33,52,42,42,74,67,62,76,49,64,70,88,44,68,65,47,33,46,49,53,16,51,49,52,50,54,52,51,35,51,50,54,53,56,51,59,63,54,60,77,67,56,77,88,126

Mean predicted aligned error: 10.96 Å